Protein AF-A0A7V6XJY4-F1 (afdb_monomer)

Secondary structure (DSSP, 8-state):
-HHHHHHHHHHHHHHHHHHHHHHHHHHHHHHHHHHHHHHHHHHHHHSS----TTTHHHHHHHHHHHHHHHHHHHHHHHHHHHHHHHHHHHHHHHEEEEEEEGGGTEEEEEESS--HHHHHHH-

Foldseek 3Di:
DVVVVVVVVVVVVVVVVVVVVPVVVVVVVVVVVVVVVVVVVVVVCVVPPDDDPPPVVVVVVVVVVVVVVVVVVVVVVVVVVVVVVVLVVQLVVFFPAWDADVVVRDIFTDGPDDDPVNVVSGD

Structure (mmCIF, N/CA/C/O backbone):
data_AF-A0A7V6XJY4-F1
#
_entry.id   AF-A0A7V6XJY4-F1
#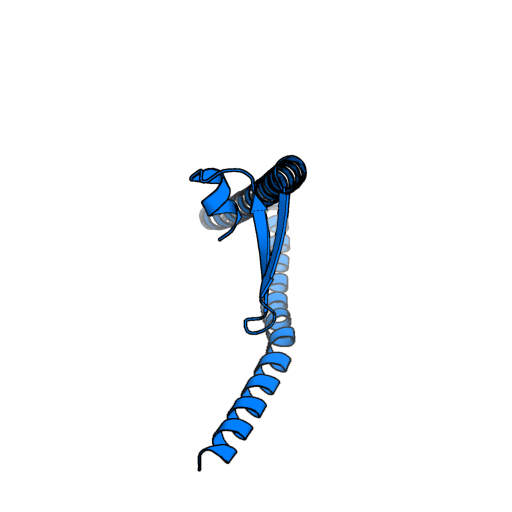
loop_
_atom_site.group_PDB
_atom_site.id
_atom_site.type_symbol
_atom_site.label_atom_id
_atom_site.label_alt_id
_atom_site.label_comp_id
_atom_site.label_asym_id
_atom_site.label_entity_id
_atom_site.label_seq_id
_atom_site.pdbx_PDB_ins_code
_atom_site.Cartn_x
_atom_site.Cartn_y
_atom_site.Cartn_z
_atom_site.occupancy
_atom_site.B_iso_or_equiv
_atom_site.auth_seq_id
_atom_site.auth_comp_id
_atom_site.auth_asym_id
_atom_site.auth_atom_id
_atom_site.pdbx_PDB_model_num
ATOM 1 N N . MET A 1 1 ? 5.585 -28.220 27.676 1.00 55.12 1 MET A N 1
ATOM 2 C CA . MET A 1 1 ? 4.889 -26.992 28.138 1.00 55.12 1 MET A CA 1
ATOM 3 C C . MET A 1 1 ? 4.625 -25.948 27.035 1.00 55.12 1 MET A C 1
ATOM 5 O O . MET A 1 1 ? 3.721 -25.150 27.208 1.00 55.12 1 MET A O 1
ATOM 9 N N . LYS A 1 2 ? 5.300 -25.980 25.867 1.00 61.62 2 LYS A N 1
ATOM 10 C CA . LYS A 1 2 ? 5.127 -24.985 24.778 1.00 61.62 2 LYS A CA 1
ATOM 11 C C . LYS A 1 2 ? 3.810 -25.093 23.972 1.00 61.62 2 LYS A C 1
ATOM 13 O O . LYS A 1 2 ? 3.240 -24.081 23.595 1.00 61.62 2 LYS A O 1
ATOM 18 N N . ARG A 1 3 ? 3.270 -26.305 23.766 1.00 70.50 3 ARG A N 1
ATOM 19 C CA . ARG A 1 3 ? 2.028 -26.532 22.980 1.00 70.50 3 ARG A CA 1
ATOM 20 C C . ARG A 1 3 ? 0.758 -25.981 23.651 1.00 70.50 3 ARG A C 1
ATOM 22 O O . ARG A 1 3 ? -0.164 -25.544 22.972 1.00 70.50 3 ARG A O 1
ATOM 29 N N . ARG A 1 4 ? 0.745 -25.948 24.991 1.00 70.31 4 ARG A N 1
ATOM 30 C CA . ARG A 1 4 ? -0.346 -25.363 25.791 1.00 70.31 4 ARG A CA 1
ATOM 31 C C . ARG A 1 4 ? -0.315 -23.831 25.771 1.00 70.31 4 ARG A C 1
ATOM 33 O O . ARG A 1 4 ? -1.367 -23.214 25.731 1.00 70.31 4 ARG A O 1
ATOM 40 N N . ILE A 1 5 ? 0.881 -23.237 25.711 1.00 82.38 5 ILE A N 1
ATOM 41 C CA . ILE A 1 5 ? 1.074 -21.782 25.597 1.00 82.38 5 ILE A CA 1
ATOM 42 C C . ILE A 1 5 ? 0.599 -21.276 24.231 1.00 82.38 5 ILE A C 1
ATOM 44 O O . ILE A 1 5 ? -0.099 -20.275 24.171 1.00 82.38 5 ILE A O 1
ATOM 48 N N . ILE A 1 6 ? 0.894 -22.001 23.146 1.00 84.62 6 ILE A N 1
ATOM 49 C CA . ILE A 1 6 ? 0.417 -21.646 21.796 1.00 84.62 6 ILE A CA 1
ATOM 50 C C . ILE A 1 6 ? -1.115 -21.639 21.745 1.00 84.62 6 ILE A C 1
ATOM 52 O O . ILE A 1 6 ? -1.714 -20.713 21.209 1.00 84.62 6 ILE A O 1
ATOM 56 N N . SER A 1 7 ? -1.746 -22.637 22.370 1.00 82.38 7 SER A N 1
ATOM 57 C CA . SER A 1 7 ? -3.208 -22.70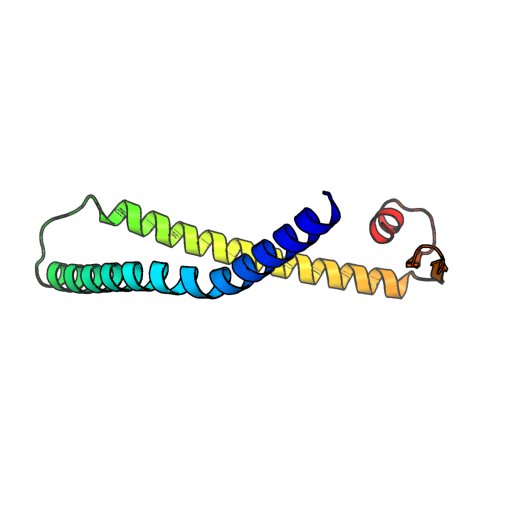5 22.460 1.00 82.38 7 SER A CA 1
ATOM 58 C C . SER A 1 7 ? -3.776 -21.556 23.306 1.00 82.38 7 SER A C 1
ATOM 60 O O . SER A 1 7 ? -4.761 -20.942 22.916 1.00 82.38 7 SER A O 1
ATOM 62 N N . ALA A 1 8 ? -3.128 -21.211 24.424 1.00 87.50 8 ALA A N 1
ATOM 63 C CA . ALA A 1 8 ? -3.540 -20.090 25.271 1.00 87.50 8 ALA A CA 1
ATOM 64 C C . ALA A 1 8 ? -3.410 -18.728 24.563 1.00 87.50 8 ALA A C 1
ATOM 66 O O . ALA A 1 8 ? -4.308 -17.898 24.675 1.00 87.50 8 ALA A O 1
ATOM 67 N N . ILE A 1 9 ? -2.339 -18.515 23.789 1.00 88.88 9 ILE A N 1
ATOM 68 C CA . ILE A 1 9 ? -2.137 -17.294 22.993 1.00 88.88 9 ILE A CA 1
ATOM 69 C C . ILE A 1 9 ? -3.217 -17.171 21.916 1.00 88.88 9 ILE A C 1
ATOM 71 O O . ILE A 1 9 ? -3.788 -16.098 21.768 1.00 88.88 9 ILE A O 1
ATOM 75 N N . LEU A 1 10 ? -3.548 -18.261 21.214 1.00 86.12 10 LEU A N 1
ATOM 76 C CA . LEU A 1 10 ? -4.626 -18.284 20.215 1.00 86.12 10 LEU A CA 1
ATOM 77 C C . LEU A 1 10 ? -5.999 -17.952 20.822 1.00 86.12 10 LEU A C 1
ATOM 79 O O . LEU A 1 10 ? -6.770 -17.214 20.213 1.00 86.12 10 LEU A O 1
ATOM 83 N N . ILE A 1 11 ? -6.282 -18.439 22.034 1.00 88.19 11 ILE A N 1
ATOM 84 C CA . ILE A 1 11 ? -7.524 -18.124 22.757 1.00 88.19 11 ILE A CA 1
ATOM 85 C C . ILE A 1 11 ? -7.569 -16.639 23.148 1.00 88.19 11 ILE A C 1
ATOM 87 O O . ILE A 1 11 ? -8.573 -15.975 22.899 1.00 88.19 11 ILE A O 1
ATOM 91 N N . ILE A 1 12 ? -6.481 -16.093 23.703 1.00 89.56 12 ILE A N 1
ATOM 92 C CA . ILE A 1 12 ? -6.393 -14.667 24.070 1.00 89.56 12 ILE A CA 1
ATOM 93 C C . ILE A 1 12 ? -6.513 -13.772 22.829 1.00 89.56 12 ILE A C 1
ATOM 95 O O . ILE A 1 12 ? -7.207 -12.758 22.865 1.00 89.56 12 ILE A O 1
ATOM 99 N N . LEU A 1 13 ? -5.895 -14.169 21.715 1.00 88.56 13 LEU A N 1
ATOM 100 C CA . LEU A 1 13 ? -5.961 -13.440 20.450 1.00 88.56 13 LEU A CA 1
ATOM 101 C C . LEU A 1 13 ? -7.397 -13.384 19.906 1.00 88.56 13 LEU A C 1
ATOM 103 O O . LEU A 1 13 ? -7.859 -12.323 19.491 1.00 88.56 13 LEU A O 1
ATOM 107 N N . GLY A 1 14 ? -8.123 -14.505 19.963 1.00 85.38 14 GLY A N 1
ATOM 108 C CA . GLY A 1 14 ? -9.530 -14.564 19.561 1.00 85.38 14 GLY A CA 1
ATOM 109 C C . GLY A 1 14 ? -10.435 -13.701 20.443 1.00 85.38 14 GLY A C 1
ATOM 110 O O . GLY A 1 14 ? -11.299 -12.990 19.934 1.00 85.38 14 GLY A O 1
ATOM 111 N N . ILE A 1 15 ? -10.196 -13.693 21.757 1.00 85.31 15 ILE A N 1
ATOM 112 C CA . ILE A 1 15 ? -10.936 -12.839 22.699 1.00 85.31 15 ILE A CA 1
ATOM 113 C C . ILE A 1 15 ? -10.664 -11.352 22.420 1.00 85.31 15 ILE A C 1
ATOM 115 O O . ILE A 1 15 ? -11.608 -10.562 22.396 1.00 85.31 15 ILE A O 1
ATOM 119 N N . SER A 1 16 ? -9.416 -10.968 22.131 1.00 80.19 16 SER A N 1
ATOM 120 C CA . SER A 1 16 ? -9.065 -9.588 21.755 1.00 80.19 16 SER A CA 1
ATOM 121 C C . SER A 1 16 ? -9.761 -9.118 20.474 1.00 80.19 16 SER A C 1
ATOM 123 O O . SER A 1 16 ? -10.203 -7.972 20.410 1.00 80.19 16 SER A O 1
ATOM 125 N N . ILE A 1 17 ? -9.915 -9.994 19.475 1.00 82.31 17 ILE A N 1
ATOM 126 C CA . ILE A 1 17 ? -10.641 -9.673 18.232 1.00 82.31 17 ILE A CA 1
ATOM 127 C C . ILE A 1 17 ? -12.128 -9.415 18.511 1.00 82.31 17 ILE A C 1
ATOM 129 O O . ILE A 1 17 ? -12.712 -8.499 17.938 1.00 82.31 17 ILE A O 1
ATOM 133 N N . ILE A 1 18 ? -12.738 -10.181 19.421 1.00 79.25 18 ILE A N 1
ATOM 134 C CA . ILE A 1 18 ? -14.155 -10.027 19.791 1.00 79.25 18 ILE A CA 1
ATOM 135 C C . ILE A 1 18 ? -14.391 -8.777 20.654 1.00 79.25 18 ILE A C 1
ATOM 137 O O . ILE A 1 18 ? -15.468 -8.183 20.590 1.00 79.25 18 ILE A O 1
ATOM 141 N N . ILE A 1 19 ? -13.402 -8.347 21.444 1.00 71.62 19 ILE A N 1
ATOM 142 C CA . ILE A 1 19 ? -13.529 -7.162 22.306 1.00 71.62 19 ILE A CA 1
ATOM 143 C C . ILE A 1 19 ? -13.410 -5.847 21.520 1.00 71.62 19 ILE A C 1
ATOM 145 O O . ILE A 1 19 ? -14.055 -4.860 21.880 1.00 71.62 19 ILE A O 1
ATOM 149 N N . TYR A 1 20 ? -12.637 -5.849 20.427 1.00 67.88 20 TYR A N 1
ATOM 150 C CA . TYR A 1 20 ? -12.357 -4.673 19.599 1.00 67.88 20 TYR A CA 1
ATOM 151 C C . TYR A 1 20 ? -13.609 -3.946 19.052 1.00 67.88 20 TYR A C 1
ATOM 153 O O . TYR A 1 20 ? -13.656 -2.721 19.151 1.00 67.88 20 TYR A O 1
ATOM 161 N N . PRO A 1 21 ? -14.673 -4.616 18.558 1.00 69.50 21 PRO A N 1
ATOM 162 C CA . PRO A 1 21 ? -15.858 -3.910 18.059 1.00 69.50 21 PRO A CA 1
ATOM 163 C C . PRO A 1 21 ? -16.757 -3.296 19.149 1.00 69.50 21 PRO A C 1
ATOM 165 O O . PRO A 1 21 ? -17.565 -2.420 18.836 1.00 69.50 21 PRO A O 1
ATOM 168 N N . LYS A 1 22 ? -16.662 -3.732 20.418 1.00 57.03 22 LYS A N 1
ATOM 169 C CA . LYS A 1 22 ? -17.608 -3.319 21.480 1.00 57.03 22 LYS A CA 1
ATOM 170 C C . LYS A 1 22 ? -17.099 -2.218 22.407 1.00 57.03 22 LYS A C 1
ATOM 172 O O . LYS A 1 22 ? -17.913 -1.481 22.958 1.00 57.03 22 LYS A O 1
ATOM 177 N N . THR A 1 23 ? -15.789 -2.064 22.573 1.00 58.38 23 THR A N 1
ATOM 178 C CA . THR A 1 23 ? -15.233 -0.984 23.410 1.00 58.38 23 THR A CA 1
ATOM 179 C C . THR A 1 23 ? -15.341 0.385 22.741 1.00 58.38 23 THR A C 1
ATOM 181 O O . THR A 1 23 ? -15.475 1.390 23.435 1.00 58.38 23 THR A O 1
ATOM 184 N N . PHE A 1 24 ? -15.357 0.426 21.407 1.00 58.94 24 PHE A N 1
ATOM 185 C CA . PHE A 1 24 ? -15.474 1.669 20.647 1.00 58.94 24 PHE A CA 1
ATOM 186 C C . PHE A 1 24 ? -16.859 2.333 20.784 1.00 58.94 24 PHE A C 1
ATOM 188 O O . PHE A 1 24 ? -16.950 3.554 20.819 1.00 58.94 24 PHE A O 1
ATOM 195 N N . GLN A 1 25 ? -17.934 1.550 20.944 1.00 53.47 25 GLN A N 1
ATOM 196 C CA . GLN A 1 25 ? -19.299 2.091 21.055 1.00 53.47 25 GLN A CA 1
ATOM 197 C C . GLN A 1 25 ? -19.592 2.682 22.444 1.00 53.47 25 GLN A C 1
ATOM 199 O O . GLN A 1 25 ? -19.993 3.835 22.545 1.00 53.47 25 GLN A O 1
ATOM 204 N N . ILE A 1 26 ? -19.267 1.965 23.529 1.00 55.31 26 ILE A N 1
ATOM 205 C CA . ILE A 1 26 ? -19.523 2.441 24.907 1.00 55.31 26 ILE A CA 1
ATOM 206 C C . ILE A 1 26 ? -18.709 3.703 25.250 1.00 55.31 26 ILE A C 1
ATOM 208 O O . ILE A 1 26 ? -19.137 4.527 26.061 1.00 55.31 26 ILE A O 1
ATOM 212 N N . TYR A 1 27 ? -17.525 3.864 24.651 1.00 56.69 27 TYR A N 1
ATOM 213 C CA . TYR A 1 27 ? -16.704 5.059 24.852 1.00 56.69 27 TYR A CA 1
ATOM 214 C C . TYR A 1 27 ? -17.272 6.286 24.125 1.00 56.69 27 TYR A C 1
ATOM 216 O O . TYR A 1 27 ? -17.189 7.399 24.650 1.00 56.69 27 TYR A O 1
ATOM 224 N N . ASN A 1 28 ? -17.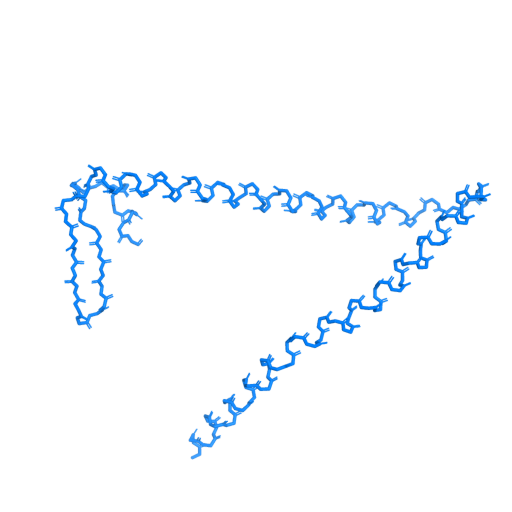876 6.082 22.953 1.00 56.25 28 ASN A N 1
ATOM 225 C CA . ASN A 1 28 ? -18.436 7.163 22.152 1.00 56.25 28 ASN A CA 1
ATOM 226 C C . ASN A 1 28 ? -19.790 7.632 22.691 1.00 56.25 28 ASN A C 1
ATOM 228 O O . ASN A 1 28 ? -20.000 8.838 22.758 1.00 56.25 28 ASN A O 1
ATOM 232 N N . ASP A 1 29 ? -20.641 6.732 23.192 1.00 59.06 29 ASP A N 1
ATOM 233 C CA . ASP A 1 29 ? -21.974 7.100 23.700 1.00 59.06 29 ASP A CA 1
ATOM 234 C C . ASP A 1 29 ? -21.898 8.096 24.873 1.00 59.06 29 ASP A C 1
ATOM 236 O O . ASP A 1 29 ? -22.639 9.077 24.926 1.00 59.06 29 ASP A O 1
ATOM 240 N N . ARG A 1 30 ? -20.910 7.938 25.766 1.00 60.81 30 ARG A N 1
ATOM 241 C CA . ARG A 1 30 ? -20.674 8.897 26.864 1.00 60.81 30 ARG A CA 1
ATOM 242 C C . ARG A 1 30 ? -20.146 10.251 26.404 1.00 60.81 30 ARG A C 1
ATOM 244 O O . ARG A 1 30 ? -20.301 11.234 27.127 1.00 60.81 30 ARG A O 1
ATOM 251 N N . LYS A 1 31 ? -19.480 10.308 25.251 1.00 63.09 31 LYS A N 1
ATOM 252 C CA . LYS A 1 31 ? -19.028 11.570 24.656 1.00 63.09 31 LYS A CA 1
ATOM 253 C C . LYS A 1 31 ? -20.168 12.252 23.917 1.00 63.09 31 LYS A C 1
ATOM 255 O O . LYS A 1 31 ? -20.320 13.457 24.057 1.00 63.09 31 LYS A O 1
ATOM 260 N N . SER A 1 32 ? -21.001 11.486 23.222 1.00 59.31 32 SER A N 1
ATOM 261 C CA . SER A 1 32 ? -22.187 11.990 22.532 1.00 59.31 32 SER A CA 1
ATOM 262 C C . SER A 1 32 ? -23.180 12.644 23.495 1.00 59.31 32 SER A C 1
ATOM 264 O O . SER A 1 32 ? -23.697 13.712 23.184 1.00 59.31 32 SER A O 1
ATOM 266 N N . GLU A 1 33 ? -23.385 12.075 24.688 1.00 69.00 33 GLU A N 1
ATOM 267 C CA . GLU A 1 33 ? -24.225 12.697 25.724 1.00 69.00 33 GLU A CA 1
ATOM 268 C C . GLU A 1 33 ? -23.657 14.025 26.248 1.00 69.00 33 GLU A C 1
ATOM 270 O O . GLU A 1 33 ? -24.421 14.941 26.544 1.00 69.00 33 GLU A O 1
ATOM 275 N N . LYS A 1 34 ? -22.328 14.143 26.368 1.00 72.31 34 LYS A N 1
ATOM 276 C CA . LYS A 1 34 ? -21.675 15.391 26.799 1.00 72.31 34 LYS A CA 1
ATOM 277 C C . LYS A 1 34 ? -21.769 16.468 25.732 1.00 72.31 34 LYS A C 1
ATOM 279 O O . LYS A 1 34 ? -22.224 17.560 26.037 1.00 72.31 34 LYS A O 1
ATOM 284 N N . ILE A 1 35 ? -21.454 16.101 24.492 1.00 75.94 35 ILE A N 1
ATOM 285 C CA . ILE A 1 35 ? -21.572 16.983 23.333 1.00 75.94 35 ILE A CA 1
ATOM 286 C C . ILE A 1 35 ? -23.011 17.501 23.234 1.00 75.94 35 ILE A C 1
ATOM 288 O O . ILE A 1 35 ? -23.213 18.698 23.100 1.00 75.94 35 ILE A O 1
ATOM 292 N N . MET A 1 36 ? -24.027 16.640 23.379 1.00 75.75 36 MET A N 1
ATOM 293 C CA . MET A 1 36 ? -25.433 17.064 23.319 1.00 75.75 36 MET A CA 1
ATOM 294 C C . MET A 1 36 ? -25.814 18.052 24.433 1.00 75.75 36 MET A C 1
ATOM 296 O O . MET A 1 36 ? -26.488 19.041 24.163 1.00 75.75 36 MET A O 1
ATOM 300 N N . LYS A 1 37 ? -25.358 17.816 25.669 1.00 78.06 37 LYS A N 1
ATOM 301 C CA . LYS A 1 37 ? -25.592 18.742 26.788 1.00 78.06 37 LYS A CA 1
ATOM 302 C C . LYS A 1 37 ? -24.889 20.082 26.590 1.00 78.06 37 LYS A C 1
ATOM 304 O O . LYS A 1 37 ? -25.477 21.112 26.888 1.00 78.06 37 LYS A O 1
ATOM 309 N N . GLU A 1 38 ? -23.668 20.067 26.062 1.00 73.94 38 GLU A N 1
ATOM 310 C CA . GLU A 1 38 ? -22.911 21.275 25.718 1.00 73.94 38 GLU A CA 1
ATOM 311 C C . GLU A 1 38 ? -23.597 22.043 24.577 1.00 73.94 38 GLU A C 1
ATOM 313 O O . GLU A 1 38 ? -23.674 23.265 24.627 1.00 73.94 38 GLU A O 1
ATOM 318 N N . TRP A 1 39 ? -24.188 21.357 23.591 1.00 75.50 39 TRP A N 1
ATOM 319 C CA . TRP A 1 39 ? -25.013 21.999 22.558 1.00 75.50 39 TRP A CA 1
ATOM 320 C C . TRP A 1 39 ? -26.272 22.660 23.131 1.00 75.50 39 TRP A C 1
ATOM 322 O O . TRP A 1 39 ? -26.592 23.782 22.743 1.00 75.50 39 TRP A O 1
ATOM 332 N N . GLU A 1 40 ? -26.974 22.004 24.058 1.00 73.62 40 GLU A N 1
ATOM 333 C CA . GLU A 1 40 ? -28.128 22.595 24.754 1.00 73.62 40 GLU A CA 1
ATOM 334 C C . GLU A 1 40 ? -27.720 23.795 25.624 1.00 73.62 40 GLU A C 1
ATOM 336 O O . GLU A 1 40 ? -28.419 24.808 25.644 1.00 73.62 40 GLU A O 1
ATOM 341 N N . GLU A 1 41 ? -26.569 23.720 26.295 1.00 76.38 41 GLU A N 1
ATOM 342 C CA . GLU A 1 41 ? -26.013 24.804 27.108 1.00 76.38 41 GLU A CA 1
ATOM 343 C C . GLU A 1 41 ? -25.568 25.995 26.245 1.00 76.38 41 GLU A C 1
ATOM 345 O O . GLU A 1 41 ? -25.883 27.135 26.573 1.00 76.38 41 GLU A O 1
ATOM 350 N N . LEU A 1 42 ? -24.929 25.758 25.095 1.00 72.06 42 LEU A N 1
ATOM 351 C CA . LEU A 1 42 ? -24.578 26.806 24.130 1.00 72.06 42 LEU A CA 1
ATOM 352 C C . LEU A 1 42 ? -25.821 27.481 23.542 1.00 72.06 42 LEU A C 1
ATOM 354 O O . LEU A 1 42 ? -25.833 28.701 23.400 1.00 72.06 42 LEU A O 1
ATOM 358 N N . LEU A 1 43 ? -26.879 26.724 23.238 1.00 74.19 43 LEU A N 1
ATOM 359 C CA . LEU A 1 43 ? -28.158 27.297 22.805 1.00 74.19 43 LEU A CA 1
ATOM 360 C C . LEU A 1 43 ? -28.803 28.135 23.920 1.00 74.19 43 LEU A C 1
ATOM 362 O O . LEU A 1 43 ? -29.326 29.211 23.640 1.00 74.19 43 LEU A O 1
ATOM 366 N N . ALA A 1 44 ? -28.705 27.694 25.177 1.00 69.88 44 ALA A N 1
ATOM 367 C CA . ALA A 1 44 ? -29.189 28.447 26.333 1.00 69.88 44 ALA A CA 1
ATOM 368 C C . ALA A 1 44 ? -28.354 29.709 26.633 1.00 69.88 44 ALA A C 1
ATOM 370 O O . ALA A 1 44 ? -28.908 30.701 27.108 1.00 69.88 44 ALA A O 1
ATOM 371 N N . ILE A 1 45 ? -27.046 29.696 26.343 1.00 63.81 45 ILE A N 1
ATOM 372 C CA . ILE A 1 45 ? -26.137 30.850 26.465 1.00 63.81 45 ILE A CA 1
ATOM 373 C C . ILE A 1 45 ? -26.326 31.835 25.302 1.00 63.81 45 ILE A C 1
ATOM 375 O O . ILE A 1 45 ? -26.228 33.037 25.504 1.00 63.81 45 ILE A O 1
ATOM 379 N N . ILE A 1 46 ? -26.629 31.371 24.088 1.00 64.25 46 ILE A N 1
ATOM 380 C CA . ILE A 1 46 ? -26.969 32.264 22.964 1.00 64.25 46 ILE A CA 1
ATOM 381 C C . ILE A 1 46 ? -28.302 32.985 23.228 1.00 64.25 46 ILE A C 1
ATOM 383 O O . ILE A 1 46 ? -28.461 34.134 22.830 1.00 64.25 46 ILE A O 1
ATOM 387 N N . ASP A 1 47 ? -29.227 32.340 23.945 1.00 63.91 47 ASP A N 1
ATOM 388 C CA . ASP A 1 47 ? -30.475 32.957 24.420 1.00 63.91 47 ASP A CA 1
ATOM 389 C C . ASP A 1 47 ? -30.263 33.860 25.659 1.00 63.91 47 ASP A C 1
ATOM 391 O O . ASP A 1 47 ? -31.090 34.716 25.965 1.00 63.91 47 ASP A O 1
ATOM 395 N N . ASN A 1 48 ? -29.133 33.713 26.364 1.00 57.12 48 ASN A N 1
ATOM 396 C CA . ASN A 1 48 ? -28.746 34.523 27.521 1.00 57.12 48 ASN A CA 1
ATOM 397 C C . ASN A 1 48 ? -27.342 35.114 27.312 1.00 57.12 48 ASN A C 1
ATOM 399 O O . ASN A 1 48 ? -26.355 34.619 27.861 1.00 57.12 48 ASN A O 1
ATOM 403 N N . GLU A 1 49 ? -27.265 36.188 26.518 1.00 57.62 49 GLU A N 1
ATOM 404 C CA . GLU A 1 49 ? -26.078 37.038 26.350 1.00 57.62 49 GLU A CA 1
ATOM 405 C C . GLU A 1 49 ? -25.514 37.493 27.710 1.00 57.62 49 GLU A C 1
ATOM 407 O O . GLU A 1 49 ? -25.965 38.486 28.268 1.00 57.62 49 GLU A O 1
ATOM 412 N N . ASP A 1 50 ? -24.561 36.744 28.271 1.00 60.03 50 ASP A N 1
ATOM 413 C CA . ASP A 1 50 ? -23.358 37.224 28.971 1.00 60.03 50 ASP A CA 1
ATOM 414 C C . ASP A 1 50 ? -22.821 36.157 29.941 1.00 60.03 50 ASP A C 1
ATOM 416 O O . ASP A 1 50 ? -23.393 35.940 31.012 1.00 60.03 50 ASP A O 1
ATOM 420 N N . LYS A 1 51 ? -21.641 35.598 29.606 1.00 52.06 51 LYS A N 1
ATOM 421 C CA . LYS A 1 51 ? -20.509 35.176 30.481 1.00 52.06 51 LYS A CA 1
ATOM 422 C C . LYS A 1 51 ? -19.940 33.798 30.118 1.00 52.06 51 LYS A C 1
ATOM 424 O O . LYS A 1 51 ? -20.571 32.779 30.349 1.00 52.06 51 LYS A O 1
ATOM 429 N N . GLY A 1 52 ? -18.666 33.768 29.703 1.00 47.62 52 GLY A N 1
ATOM 430 C CA . GLY A 1 52 ? -17.859 32.536 29.730 1.00 47.62 52 GLY A CA 1
ATOM 431 C C . GLY A 1 52 ? -16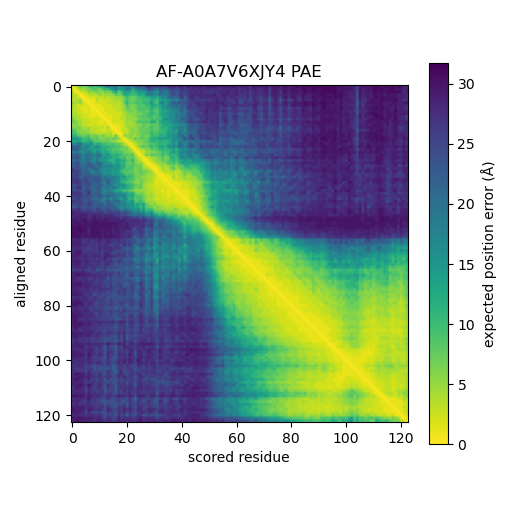.761 32.428 28.669 1.00 47.62 52 GLY A C 1
ATOM 432 O O . GLY A 1 52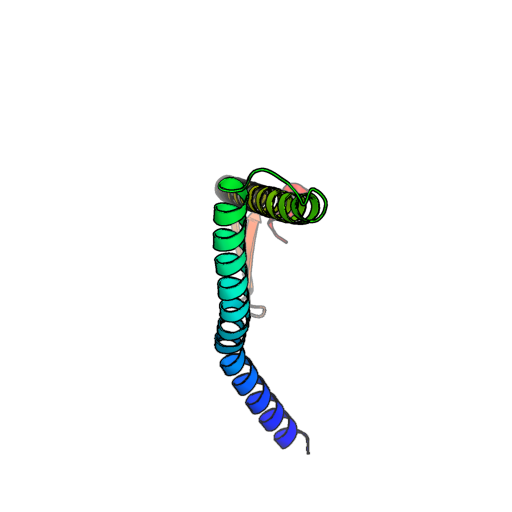 ? -16.705 31.447 27.944 1.00 47.62 52 GLY A O 1
ATOM 433 N N . HIS A 1 53 ? -15.877 33.420 28.542 1.00 48.06 53 HIS A N 1
ATOM 434 C CA . HIS A 1 53 ? -14.982 33.556 27.378 1.00 48.06 53 HIS A CA 1
ATOM 435 C C . HIS A 1 53 ? -13.686 32.708 27.384 1.00 48.06 53 HIS A C 1
ATOM 437 O O . HIS A 1 53 ? -12.778 33.009 26.619 1.00 48.06 53 HIS A O 1
ATOM 443 N N . ASN A 1 54 ? -13.554 31.664 28.216 1.00 53.56 54 ASN A N 1
ATOM 444 C CA . ASN A 1 54 ? -12.260 30.967 28.371 1.00 53.56 54 ASN A CA 1
ATOM 445 C C . ASN A 1 54 ? -12.258 29.451 28.080 1.00 53.56 54 ASN A C 1
ATOM 447 O O . ASN A 1 54 ? -11.172 28.893 27.950 1.00 53.56 54 ASN A O 1
ATOM 451 N N . SER A 1 55 ? -13.407 28.773 27.950 1.00 55.84 55 SER A N 1
ATOM 452 C CA . SER A 1 55 ? -13.460 27.346 27.559 1.00 55.84 55 SER A CA 1
ATOM 453 C C . SER A 1 55 ? -13.646 27.135 26.053 1.00 55.84 55 SER A C 1
ATOM 455 O O . SER A 1 55 ? -13.183 26.137 25.515 1.00 55.84 55 SER A O 1
ATOM 457 N N . SER A 1 56 ? -14.253 28.097 25.357 1.00 62.94 56 SER A N 1
ATOM 458 C CA . SER A 1 56 ? -14.590 27.998 23.934 1.00 62.94 56 SER A CA 1
ATOM 459 C C . SER A 1 56 ? -13.365 27.929 23.018 1.00 62.94 56 SER A C 1
ATOM 461 O O . SER A 1 56 ? -13.370 27.187 22.043 1.00 62.94 56 SER A O 1
ATOM 463 N N . LEU A 1 57 ? -12.287 28.655 23.332 1.00 61.50 57 LEU A N 1
ATOM 464 C CA . LEU A 1 57 ? -11.093 28.691 22.478 1.00 61.50 57 LEU A CA 1
ATOM 465 C C . LEU A 1 57 ? -10.405 27.328 22.342 1.00 61.50 57 LEU A C 1
ATOM 467 O O . LEU A 1 57 ? -9.918 27.015 21.263 1.00 61.50 57 LEU A O 1
ATOM 471 N N . LEU A 1 58 ? -10.362 26.520 23.404 1.00 62.75 58 LEU A N 1
ATOM 472 C CA . LEU A 1 58 ? -9.704 25.211 23.349 1.00 62.75 58 LEU A CA 1
ATOM 473 C C . LEU A 1 58 ? -10.490 24.220 22.474 1.00 62.75 58 LEU A C 1
ATOM 475 O O . LEU A 1 58 ? -9.881 23.526 21.664 1.00 62.75 58 LEU A O 1
ATOM 479 N N . ASP A 1 59 ? -11.822 24.240 22.539 1.00 65.62 59 ASP A N 1
ATOM 480 C CA . ASP A 1 59 ? -12.675 23.363 21.723 1.00 65.62 59 ASP A CA 1
ATOM 481 C C . ASP A 1 59 ? -12.731 23.788 20.246 1.00 65.62 59 ASP A C 1
ATOM 483 O O . ASP A 1 59 ? -12.747 22.936 19.352 1.00 65.62 59 ASP A O 1
ATOM 487 N N . PHE A 1 60 ? -12.690 25.096 19.958 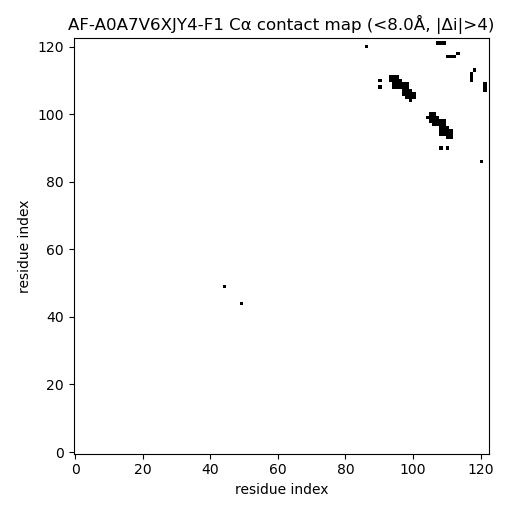1.00 68.06 60 PHE A N 1
ATOM 488 C CA . PHE A 1 60 ? -12.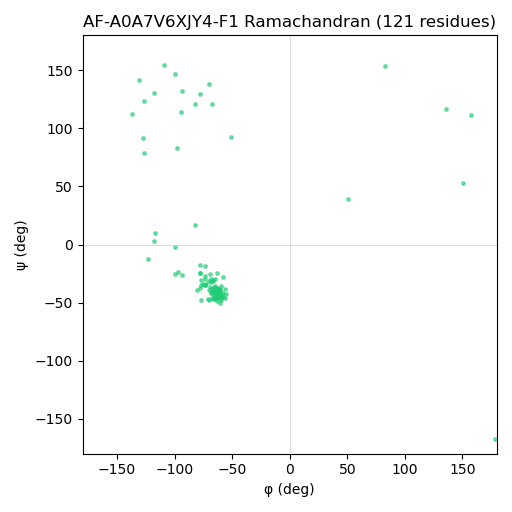556 25.585 18.580 1.00 68.06 60 PHE A CA 1
ATOM 489 C C . PHE A 1 60 ? -11.214 25.170 17.958 1.00 68.06 60 PHE A C 1
ATOM 491 O O . PHE A 1 60 ? -11.186 24.757 16.797 1.00 68.06 60 PHE A O 1
ATOM 498 N N . LEU A 1 61 ? -10.119 25.216 18.727 1.00 75.69 61 LEU A N 1
ATOM 499 C CA . LEU A 1 61 ? -8.793 24.800 18.258 1.00 75.69 61 LEU A CA 1
ATOM 500 C C . LEU A 1 61 ? -8.718 23.290 17.978 1.00 75.69 61 LEU A C 1
ATOM 502 O O . LEU A 1 61 ? -8.122 22.886 16.976 1.00 75.69 61 LEU A O 1
ATOM 506 N N . ASP A 1 62 ? -9.339 22.455 18.813 1.00 77.19 62 ASP A N 1
ATOM 507 C CA . ASP A 1 62 ? -9.366 21.002 18.601 1.00 77.19 62 ASP A CA 1
ATOM 508 C C . ASP A 1 62 ? -10.224 20.608 17.385 1.00 77.19 62 ASP A C 1
ATOM 510 O O . ASP A 1 62 ? -9.846 19.716 16.616 1.00 77.19 62 ASP A O 1
ATOM 514 N N . MET A 1 63 ? -11.335 21.313 17.142 1.00 76.38 63 MET A N 1
ATOM 515 C CA . MET A 1 63 ? -12.162 21.114 15.947 1.00 76.38 63 MET A CA 1
ATOM 516 C C . MET A 1 63 ? -11.441 21.552 14.663 1.00 76.38 63 MET A C 1
ATOM 518 O O . MET A 1 63 ? -11.435 20.811 13.675 1.00 76.38 63 MET A O 1
ATOM 522 N N . GLU A 1 64 ? -10.801 22.724 14.667 1.00 79.12 64 GLU A N 1
ATOM 523 C CA . GLU A 1 64 ? -10.032 23.228 13.522 1.00 79.12 64 GLU A CA 1
ATOM 524 C C . GLU A 1 64 ? -8.874 22.285 13.169 1.00 79.12 64 GLU A C 1
ATOM 526 O O . GLU A 1 64 ? -8.652 21.959 11.996 1.00 79.12 64 GLU A O 1
ATOM 531 N N . LYS A 1 65 ? -8.187 21.764 14.190 1.00 84.31 65 LYS A N 1
ATOM 532 C CA . LYS A 1 65 ? -7.118 20.780 14.021 1.00 84.31 65 LYS A CA 1
ATOM 533 C C . LYS A 1 65 ? -7.622 19.481 13.388 1.00 84.31 65 LYS A C 1
ATOM 535 O O . LYS A 1 65 ? -6.990 18.996 12.450 1.00 84.31 65 LYS A O 1
ATOM 540 N N . ALA A 1 66 ? -8.756 18.944 13.838 1.00 81.69 66 ALA A N 1
ATOM 541 C CA . ALA A 1 66 ? -9.333 17.723 13.270 1.00 81.69 66 ALA A CA 1
ATOM 542 C C . ALA A 1 66 ? -9.722 17.895 11.788 1.00 81.69 66 ALA A C 1
ATOM 544 O O . ALA A 1 66 ? -9.490 17.001 10.971 1.00 81.69 66 ALA A O 1
ATOM 545 N N . ILE A 1 67 ? -10.256 19.064 11.418 1.00 83.81 67 ILE A N 1
ATOM 546 C CA . ILE A 1 67 ? -10.580 19.400 10.022 1.00 83.81 67 ILE A CA 1
ATOM 547 C C . ILE A 1 67 ? -9.301 19.495 9.178 1.00 83.81 67 ILE A C 1
ATOM 549 O O . ILE A 1 67 ? -9.246 18.948 8.072 1.00 83.81 67 ILE A O 1
ATOM 553 N N . TYR A 1 68 ? -8.257 20.147 9.695 1.00 78.81 68 TYR A N 1
ATOM 554 C CA . TYR A 1 68 ? -6.975 20.281 9.002 1.00 78.81 68 TYR A CA 1
ATOM 555 C C . TYR A 1 68 ? -6.273 18.928 8.798 1.00 78.81 68 TYR A C 1
ATOM 557 O O . TYR A 1 68 ? -5.766 18.654 7.705 1.00 78.81 68 TYR A O 1
ATOM 565 N N . GLU A 1 69 ? -6.271 18.064 9.817 1.00 87.62 69 GLU A N 1
ATOM 566 C CA . GLU A 1 69 ? -5.716 16.708 9.744 1.00 87.6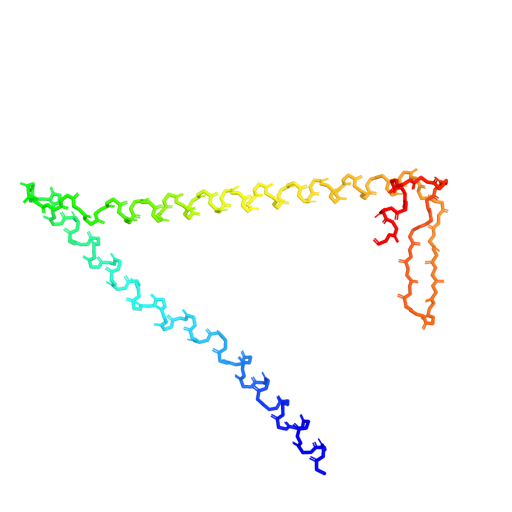2 69 GLU A CA 1
ATOM 567 C C . GLU A 1 69 ? -6.490 15.842 8.741 1.00 87.62 69 GLU A C 1
ATOM 569 O O . GLU A 1 69 ? -5.869 15.258 7.851 1.00 87.62 69 GLU A O 1
ATOM 574 N N . GLY A 1 70 ? -7.827 15.863 8.770 1.00 81.12 70 GLY A N 1
ATOM 575 C CA . GLY A 1 70 ? -8.654 15.133 7.801 1.00 81.12 70 GLY A CA 1
ATOM 576 C C . GLY A 1 70 ? -8.430 15.582 6.350 1.00 81.12 70 GLY A C 1
ATOM 577 O O . GLY A 1 70 ? -8.253 14.758 5.451 1.00 81.12 70 GLY A O 1
ATOM 578 N N . GLN A 1 71 ? -8.337 16.893 6.103 1.00 88.31 71 GLN A N 1
ATOM 579 C CA . GLN A 1 71 ? -8.015 17.425 4.770 1.00 88.31 71 GLN A CA 1
ATOM 580 C C . GLN A 1 71 ? -6.589 17.092 4.315 1.00 88.31 71 GLN A C 1
ATOM 582 O O . GLN A 1 71 ? -6.311 17.005 3.112 1.00 88.31 71 GLN A O 1
ATOM 587 N N . LYS A 1 72 ? -5.645 16.976 5.252 1.00 90.12 72 LYS A N 1
ATOM 588 C CA . LYS A 1 72 ? -4.268 16.583 4.951 1.00 90.12 72 LYS A CA 1
ATOM 589 C C . LYS A 1 72 ? -4.202 15.105 4.572 1.00 90.12 72 LYS A C 1
ATOM 591 O O . LYS A 1 72 ? -3.618 14.794 3.537 1.00 90.12 72 LYS A O 1
ATOM 596 N N . GLU A 1 73 ? -4.849 14.231 5.338 1.00 86.38 73 GLU A N 1
ATOM 597 C CA . GLU A 1 73 ? -4.929 12.797 5.040 1.00 86.38 73 GLU A CA 1
ATOM 598 C C . GLU A 1 73 ? -5.574 12.534 3.678 1.00 86.38 73 GLU A C 1
ATOM 600 O O . GLU A 1 73 ? -5.043 11.760 2.881 1.00 86.38 73 GLU A O 1
ATOM 605 N N . GLN A 1 74 ? -6.664 13.237 3.360 1.00 85.38 74 GLN A N 1
ATOM 606 C CA . GLN A 1 74 ? -7.339 13.088 2.072 1.00 85.38 74 GLN A CA 1
ATOM 607 C C . GLN A 1 74 ? -6.447 13.520 0.896 1.00 85.38 74 GLN A C 1
ATOM 609 O O . GLN A 1 74 ? -6.319 12.783 -0.082 1.00 85.38 74 GLN A O 1
ATOM 614 N N . ARG A 1 75 ? -5.736 14.650 1.019 1.00 88.94 75 ARG A N 1
ATOM 615 C CA . ARG A 1 75 ? -4.755 15.090 0.007 1.00 88.94 75 ARG A CA 1
ATOM 616 C C . ARG A 1 75 ? -3.569 14.137 -0.126 1.00 88.94 75 ARG A C 1
ATOM 618 O O . ARG A 1 75 ? -3.038 13.968 -1.223 1.00 88.94 75 ARG A O 1
ATOM 625 N N . GLU A 1 76 ? -3.110 13.537 0.968 1.00 92.38 76 GLU A N 1
ATOM 626 C CA . GLU A 1 76 ? -2.046 12.529 0.927 1.00 92.38 76 GLU A CA 1
ATOM 627 C C . GLU A 1 76 ? -2.514 11.238 0.249 1.00 92.38 76 GLU A C 1
ATOM 629 O O . GLU A 1 76 ? -1.758 10.652 -0.529 1.00 92.38 76 GLU A O 1
ATOM 634 N N . LEU A 1 77 ? -3.759 10.820 0.486 1.00 89.62 77 LEU A N 1
ATOM 635 C CA . LEU A 1 77 ? -4.358 9.665 -0.174 1.00 89.62 77 LEU A CA 1
ATOM 636 C C . LEU A 1 77 ? -4.506 9.899 -1.682 1.00 89.62 77 LEU A C 1
ATOM 638 O O . LEU A 1 77 ? -4.087 9.055 -2.472 1.00 89.62 77 LEU A O 1
ATOM 642 N N . GLU A 1 78 ? -5.022 11.059 -2.088 1.00 92.00 78 GLU A N 1
ATOM 643 C CA . GLU A 1 78 ? -5.141 11.444 -3.501 1.00 92.00 78 GLU A CA 1
ATOM 644 C C . GLU A 1 78 ? -3.778 11.437 -4.207 1.00 92.00 78 GLU A C 1
ATOM 646 O O . GLU A 1 78 ? -3.639 10.843 -5.278 1.00 92.00 78 GLU A O 1
ATOM 651 N N . LYS A 1 79 ? -2.744 12.003 -3.569 1.00 92.38 79 LYS A N 1
ATOM 652 C CA . LYS A 1 79 ? -1.369 11.973 -4.093 1.00 92.38 79 LYS A CA 1
ATOM 653 C C . LYS A 1 79 ? -0.823 10.555 -4.227 1.00 92.38 79 LYS A C 1
ATOM 655 O O . LYS A 1 79 ? -0.174 10.260 -5.227 1.00 92.38 79 LYS A O 1
ATOM 660 N N . LYS A 1 80 ? -1.071 9.673 -3.252 1.00 91.69 80 LYS A N 1
ATOM 661 C CA . LYS A 1 80 ? -0.650 8.263 -3.334 1.00 91.69 80 LYS A CA 1
ATOM 662 C C . LYS A 1 80 ? -1.323 7.550 -4.504 1.00 91.69 80 LYS A C 1
ATOM 664 O O . LYS A 1 80 ? -0.640 6.875 -5.266 1.00 91.69 80 LYS A O 1
ATOM 669 N N . VAL A 1 81 ? -2.626 7.759 -4.694 1.00 92.44 81 VAL A N 1
ATOM 670 C CA . VAL A 1 81 ? -3.384 7.167 -5.809 1.00 92.44 81 VAL A CA 1
ATOM 671 C C . VAL A 1 81 ? -2.877 7.673 -7.162 1.00 92.44 81 VAL A C 1
ATOM 673 O O . VAL A 1 81 ? -2.730 6.892 -8.102 1.00 92.44 81 VAL A O 1
ATOM 676 N N . GLU A 1 82 ? -2.589 8.968 -7.288 1.00 92.50 82 GLU A N 1
ATOM 677 C CA . GLU A 1 82 ? -2.019 9.533 -8.517 1.00 92.50 82 GLU A CA 1
ATOM 678 C C . GLU A 1 82 ? -0.615 8.974 -8.806 1.00 92.50 82 GLU A C 1
ATOM 680 O O . GLU A 1 82 ? -0.318 8.586 -9.940 1.00 92.50 82 GLU A O 1
ATOM 685 N N . GLN A 1 83 ? 0.229 8.861 -7.777 1.00 88.69 83 GLN A N 1
ATOM 686 C CA . GLN A 1 83 ? 1.563 8.270 -7.886 1.00 88.69 83 GLN A CA 1
ATOM 687 C C . GLN A 1 83 ? 1.518 6.792 -8.287 1.00 88.69 83 GLN A C 1
ATOM 689 O O . GLN A 1 83 ? 2.303 6.373 -9.141 1.00 88.69 83 GLN A O 1
ATOM 694 N N . GLU A 1 84 ? 0.603 6.007 -7.716 1.00 89.38 84 GLU A N 1
ATOM 695 C CA . GLU A 1 84 ? 0.406 4.605 -8.095 1.00 89.38 84 GLU A CA 1
ATOM 696 C C . GLU A 1 84 ? -0.027 4.479 -9.556 1.00 89.38 84 GLU A C 1
ATOM 698 O O . GLU A 1 84 ? 0.598 3.730 -10.306 1.00 89.38 84 GLU A O 1
ATOM 703 N N . LYS A 1 85 ? -0.995 5.285 -10.009 1.00 92.06 85 LYS A N 1
ATOM 704 C CA . LYS A 1 85 ? -1.415 5.303 -11.422 1.00 92.06 85 LYS A CA 1
ATOM 705 C C . LYS A 1 85 ? -0.267 5.661 -12.365 1.00 92.06 85 LYS A C 1
ATOM 707 O O . LYS A 1 85 ? -0.080 5.010 -13.392 1.00 92.06 85 LYS A O 1
ATOM 712 N N . ALA A 1 86 ? 0.526 6.677 -12.025 1.00 89.50 86 ALA A N 1
ATOM 713 C CA . ALA A 1 86 ? 1.686 7.063 -12.826 1.00 89.50 86 ALA A CA 1
ATOM 714 C C . ALA A 1 86 ? 2.748 5.949 -12.872 1.00 89.50 86 ALA A C 1
ATOM 716 O O . ALA A 1 86 ? 3.366 5.721 -13.917 1.00 89.50 86 ALA A O 1
ATOM 717 N N . ARG A 1 87 ? 2.945 5.229 -11.759 1.00 89.06 87 ARG A N 1
ATOM 718 C CA . ARG A 1 87 ? 3.839 4.066 -11.687 1.00 89.06 87 ARG A CA 1
ATOM 719 C C . ARG A 1 87 ? 3.330 2.916 -12.554 1.00 89.06 87 ARG A C 1
ATOM 721 O O . ARG A 1 87 ? 4.123 2.354 -13.304 1.00 89.06 87 ARG A O 1
ATOM 728 N N . GLU A 1 88 ? 2.042 2.592 -12.494 1.00 89.81 88 GLU A N 1
ATOM 729 C CA . GLU A 1 88 ? 1.429 1.543 -13.319 1.00 89.81 88 GLU A CA 1
ATOM 730 C C . GLU A 1 88 ? 1.564 1.834 -14.814 1.00 89.81 88 GLU A C 1
ATOM 732 O O . GLU A 1 88 ? 1.988 0.961 -15.573 1.00 89.81 88 GLU A O 1
ATOM 737 N N . LEU A 1 89 ? 1.272 3.070 -15.234 1.00 91.62 89 LEU A N 1
ATOM 738 C CA . LEU A 1 89 ? 1.446 3.503 -16.623 1.00 91.62 89 LEU A CA 1
ATOM 739 C C . LEU A 1 89 ? 2.907 3.379 -17.066 1.00 91.62 89 LEU A C 1
ATOM 741 O O . LEU A 1 89 ? 3.192 2.820 -18.122 1.00 91.62 89 LEU A O 1
ATOM 745 N N . TYR A 1 90 ? 3.845 3.826 -16.229 1.00 90.31 90 TYR A N 1
ATOM 746 C CA . TYR A 1 90 ? 5.268 3.716 -16.535 1.00 90.31 90 TYR A CA 1
ATOM 747 C C . TYR A 1 90 ? 5.724 2.260 -16.684 1.00 90.31 90 TYR A C 1
ATOM 749 O O . TYR A 1 90 ? 6.444 1.943 -17.632 1.00 90.31 90 TYR A O 1
ATOM 757 N N . ILE A 1 91 ? 5.295 1.378 -15.773 1.00 90.12 91 ILE A N 1
ATOM 758 C CA . ILE A 1 91 ? 5.572 -0.060 -15.841 1.00 90.12 91 ILE A CA 1
ATOM 759 C C . ILE A 1 91 ? 5.000 -0.637 -17.136 1.00 90.12 91 ILE A C 1
ATOM 761 O O . ILE A 1 91 ? 5.714 -1.335 -17.846 1.00 90.12 91 ILE A O 1
ATOM 765 N N . LYS A 1 92 ? 3.748 -0.321 -17.476 1.00 89.31 92 LYS A N 1
ATOM 766 C CA . LYS A 1 92 ? 3.094 -0.812 -18.695 1.00 89.31 92 LYS A CA 1
ATOM 767 C C . LYS A 1 92 ? 3.864 -0.433 -19.963 1.00 89.31 92 LYS A C 1
ATOM 769 O O . LYS A 1 92 ? 4.014 -1.275 -20.842 1.00 89.31 92 LYS A O 1
ATOM 774 N N . ASP A 1 93 ? 4.369 0.794 -20.035 1.00 90.94 93 ASP A N 1
ATOM 775 C CA . ASP A 1 93 ? 5.065 1.300 -21.223 1.00 90.94 93 ASP A CA 1
ATOM 776 C C . ASP A 1 93 ? 6.516 0.795 -21.342 1.00 90.94 93 ASP A C 1
ATOM 778 O O . ASP A 1 93 ? 7.064 0.757 -22.443 1.00 90.94 93 ASP A O 1
ATOM 782 N N . HIS A 1 94 ? 7.155 0.416 -20.227 1.00 89.88 94 HIS A N 1
ATOM 783 C CA . HIS A 1 94 ? 8.591 0.085 -20.177 1.00 89.88 94 HIS A CA 1
ATOM 784 C C . HIS A 1 94 ? 8.894 -1.368 -19.764 1.00 89.88 94 HIS A C 1
ATOM 786 O O . HIS A 1 94 ? 10.068 -1.725 -19.613 1.00 89.88 94 HIS A O 1
ATOM 792 N N . MET A 1 95 ? 7.869 -2.200 -19.556 1.00 91.00 95 MET A N 1
ATOM 793 C CA . MET A 1 95 ? 8.013 -3.615 -19.208 1.00 91.00 95 MET A CA 1
ATOM 794 C C . MET A 1 95 ? 8.360 -4.457 -20.438 1.00 91.00 95 MET A C 1
ATOM 796 O O . MET A 1 95 ? 7.668 -4.419 -21.451 1.00 91.00 95 MET A O 1
ATOM 800 N N . GLU A 1 96 ? 9.400 -5.278 -20.312 1.00 91.50 96 GLU A N 1
ATOM 801 C CA . GLU A 1 96 ? 9.787 -6.285 -21.309 1.00 91.50 96 GLU A CA 1
ATOM 802 C C . GLU A 1 96 ? 9.255 -7.685 -20.957 1.00 91.50 96 GLU A C 1
ATOM 804 O O . GLU A 1 96 ? 9.077 -8.526 -21.835 1.00 91.50 96 GLU A O 1
ATOM 809 N N . GLY A 1 97 ? 8.966 -7.947 -19.679 1.00 90.75 97 GLY A N 1
ATOM 810 C CA . GLY A 1 97 ? 8.405 -9.220 -19.231 1.00 90.75 97 GLY A CA 1
ATOM 811 C C . GLY A 1 97 ? 8.198 -9.292 -17.720 1.00 90.75 97 GLY A C 1
ATOM 812 O O . GLY A 1 97 ? 8.290 -8.286 -17.020 1.00 90.75 97 GLY A O 1
ATOM 813 N N . VAL A 1 98 ? 7.937 -10.496 -17.205 1.00 92.44 98 VAL A N 1
ATOM 814 C CA . VAL A 1 98 ? 7.739 -10.750 -15.769 1.00 92.44 98 VAL A CA 1
ATOM 815 C C . VAL A 1 98 ? 8.668 -11.870 -15.307 1.00 92.44 98 VAL A C 1
ATOM 817 O O . VAL A 1 98 ? 8.612 -12.987 -15.822 1.00 92.44 98 VAL A O 1
ATOM 820 N N . LEU A 1 99 ? 9.497 -11.587 -14.303 1.00 91.81 99 LEU A N 1
ATOM 821 C CA . LEU A 1 99 ? 10.316 -12.572 -13.605 1.00 91.81 99 LEU A CA 1
ATOM 822 C C . LEU A 1 99 ? 9.467 -13.264 -12.538 1.00 91.81 99 LEU A C 1
ATOM 824 O O . LEU A 1 99 ? 8.968 -12.612 -11.623 1.00 91.81 99 LEU A O 1
ATOM 828 N N . THR A 1 100 ? 9.330 -14.586 -12.633 1.00 94.81 100 THR A N 1
ATOM 829 C CA . THR A 1 100 ? 8.666 -15.406 -11.612 1.00 94.81 100 THR A CA 1
ATOM 830 C C . THR A 1 100 ? 9.658 -16.399 -11.015 1.00 94.81 100 THR A C 1
ATOM 832 O O . THR A 1 100 ? 10.342 -17.104 -11.755 1.00 94.81 100 THR A O 1
ATOM 835 N N . ILE A 1 101 ? 9.735 -16.467 -9.684 1.00 96.31 101 ILE A N 1
ATOM 836 C CA . ILE A 1 101 ? 10.539 -17.454 -8.951 1.00 96.31 101 ILE A CA 1
ATOM 837 C C . ILE A 1 101 ? 9.636 -18.143 -7.925 1.00 96.31 101 ILE A C 1
ATOM 839 O O . ILE A 1 101 ? 9.495 -17.686 -6.788 1.00 96.31 101 ILE A O 1
ATOM 843 N N . ASP A 1 102 ? 9.034 -19.265 -8.323 1.00 97.12 102 ASP A N 1
ATOM 844 C CA . ASP A 1 102 ? 7.998 -19.953 -7.535 1.00 97.12 102 ASP A CA 1
ATOM 845 C C . ASP A 1 102 ? 8.491 -20.396 -6.152 1.00 97.12 102 ASP A C 1
ATOM 847 O O . ASP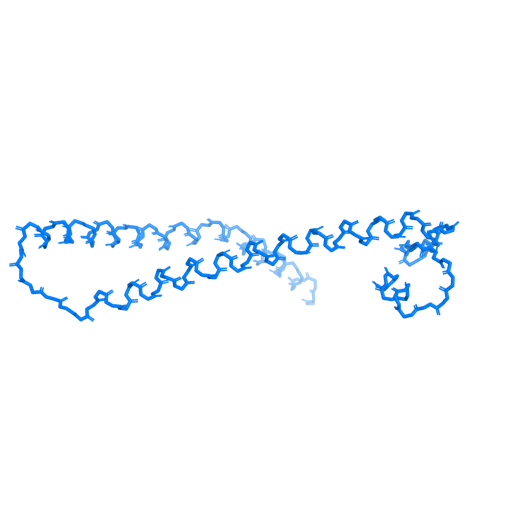 A 1 102 ? 7.770 -20.290 -5.164 1.00 97.12 102 ASP A O 1
ATOM 851 N N . LYS A 1 103 ? 9.759 -20.816 -6.049 1.00 97.94 103 LYS A N 1
ATOM 852 C CA . LYS A 1 103 ? 10.368 -21.291 -4.793 1.00 97.94 103 LYS A CA 1
ATOM 853 C C . LYS A 1 103 ? 10.333 -20.253 -3.664 1.00 97.94 103 LYS A C 1
ATOM 855 O O . LYS A 1 103 ? 10.332 -20.632 -2.496 1.00 97.94 103 LYS A O 1
ATOM 860 N N . ILE A 1 104 ? 10.334 -18.968 -4.012 1.00 96.56 104 ILE A N 1
ATOM 861 C CA . ILE A 1 104 ? 10.275 -17.851 -3.059 1.00 96.56 104 ILE A CA 1
ATOM 862 C C . ILE A 1 104 ? 9.012 -17.003 -3.241 1.00 96.56 104 ILE A C 1
ATOM 864 O O . ILE A 1 104 ? 8.915 -15.931 -2.653 1.00 96.56 104 ILE A O 1
ATOM 868 N N . ASN A 1 105 ? 8.056 -17.473 -4.050 1.00 92.62 105 ASN A N 1
ATOM 869 C CA . ASN A 1 105 ? 6.831 -16.755 -4.396 1.00 92.62 105 ASN A CA 1
ATOM 870 C C . ASN A 1 105 ? 7.088 -15.316 -4.894 1.00 92.62 105 ASN A C 1
ATOM 872 O O . ASN A 1 105 ? 6.367 -14.383 -4.544 1.00 92.62 105 ASN A O 1
ATOM 876 N N . LEU A 1 106 ? 8.149 -15.129 -5.689 1.00 91.94 106 LEU A N 1
ATOM 877 C CA . LEU A 1 106 ? 8.523 -13.822 -6.231 1.00 91.94 106 LEU A CA 1
ATOM 878 C C . LEU A 1 106 ? 7.916 -13.628 -7.621 1.00 91.94 106 LEU A C 1
ATOM 880 O O . LEU A 1 106 ? 8.060 -14.499 -8.480 1.00 91.94 106 LEU A O 1
ATOM 884 N N . ARG A 1 107 ? 7.294 -12.469 -7.854 1.00 92.25 107 ARG A N 1
ATOM 885 C CA . ARG A 1 107 ? 6.803 -12.015 -9.164 1.00 92.25 107 ARG A CA 1
ATOM 886 C C . ARG A 1 107 ? 7.146 -10.543 -9.342 1.00 92.25 107 ARG A C 1
ATOM 888 O O . ARG A 1 107 ? 6.594 -9.713 -8.628 1.00 92.25 107 ARG A O 1
ATOM 895 N N . LEU A 1 108 ? 8.047 -10.226 -10.267 1.00 91.25 108 LEU A N 1
ATOM 896 C CA . LEU A 1 108 ? 8.512 -8.857 -10.503 1.00 91.25 108 LEU A CA 1
ATOM 897 C C . LEU A 1 108 ? 8.468 -8.491 -11.991 1.00 91.25 108 LEU A C 1
ATOM 899 O O . LEU A 1 108 ? 8.808 -9.330 -12.828 1.00 91.25 108 LEU A O 1
ATOM 903 N N . PRO A 1 109 ? 8.088 -7.251 -12.344 1.00 91.62 109 PRO A N 1
ATOM 904 C CA . PRO A 1 109 ? 8.196 -6.766 -13.713 1.00 91.62 109 PRO A CA 1
ATOM 905 C C . PRO A 1 109 ? 9.668 -6.549 -14.099 1.00 91.62 109 PRO A C 1
ATOM 907 O O . PRO A 1 109 ? 10.456 -6.021 -13.317 1.00 91.62 109 PRO A O 1
ATOM 910 N N . ILE A 1 110 ? 10.039 -6.935 -15.318 1.00 91.06 110 ILE A N 1
ATOM 911 C CA . ILE A 1 110 ? 11.354 -6.663 -15.907 1.00 91.06 110 ILE A CA 1
ATOM 912 C C . ILE A 1 110 ? 11.227 -5.386 -16.734 1.00 91.06 110 ILE A C 1
ATOM 914 O O . ILE A 1 110 ? 10.510 -5.370 -17.732 1.00 91.06 110 ILE A O 1
ATOM 918 N N . LEU A 1 111 ? 11.907 -4.321 -16.311 1.00 92.81 111 LEU A N 1
ATOM 919 C CA . LEU A 1 111 ? 11.938 -3.033 -17.008 1.00 92.81 111 LEU A CA 1
ATOM 920 C C . LEU A 1 111 ? 13.221 -2.891 -17.830 1.00 92.81 111 LEU A C 1
ATOM 922 O O . LEU A 1 111 ? 14.291 -3.343 -17.416 1.00 92.81 111 LEU A O 1
ATOM 926 N N . LYS A 1 112 ? 13.133 -2.203 -18.970 1.00 88.31 112 LYS A N 1
ATOM 927 C CA . LYS A 1 112 ? 14.293 -1.959 -19.832 1.00 88.31 112 LYS A CA 1
ATOM 928 C C . LYS A 1 112 ? 15.316 -1.021 -19.178 1.00 88.31 112 LYS A C 1
ATOM 930 O O . LYS A 1 112 ? 15.026 0.145 -18.911 1.00 88.31 112 LYS A O 1
ATOM 935 N N . GLY A 1 113 ? 16.548 -1.504 -19.011 1.00 88.56 113 GLY A N 1
ATOM 936 C CA . GLY A 1 113 ? 17.696 -0.723 -18.535 1.00 88.56 113 GLY A CA 1
ATOM 937 C C . GLY A 1 113 ? 17.793 -0.575 -17.010 1.00 88.56 113 GLY A C 1
ATOM 938 O O . GLY A 1 113 ? 16.800 -0.611 -16.284 1.00 88.56 113 GLY A O 1
ATOM 939 N N . VAL A 1 114 ? 19.019 -0.372 -16.518 1.00 89.06 114 VAL A N 1
ATOM 940 C CA . VAL A 1 114 ? 19.337 -0.282 -15.083 1.00 89.06 114 VAL A CA 1
ATOM 941 C C . VAL A 1 114 ? 19.424 1.186 -14.664 1.00 89.06 114 VAL A C 1
ATOM 943 O O . VAL A 1 114 ? 20.498 1.780 -14.627 1.00 89.06 114 VAL A O 1
ATOM 946 N N . THR A 1 115 ? 18.273 1.796 -14.384 1.00 91.06 115 THR A N 1
ATOM 947 C CA . THR A 1 115 ? 18.192 3.164 -13.846 1.00 91.06 115 THR A CA 1
ATOM 948 C C . THR A 1 115 ? 17.738 3.138 -12.389 1.00 91.06 115 THR A C 1
ATOM 950 O O . THR A 1 115 ? 17.027 2.224 -11.974 1.00 91.06 115 THR A O 1
ATOM 953 N N . VAL A 1 116 ? 18.090 4.168 -11.611 1.00 90.00 116 VAL A N 1
ATOM 954 C CA . VAL A 1 116 ? 17.633 4.311 -10.212 1.00 90.00 116 VAL A CA 1
ATOM 955 C C . VAL A 1 116 ? 16.103 4.282 -10.126 1.00 90.00 116 VAL A C 1
ATOM 957 O O . VAL A 1 116 ? 15.541 3.657 -9.231 1.00 90.00 116 VAL A O 1
ATOM 960 N N . LYS A 1 117 ? 15.422 4.898 -11.102 1.00 87.94 117 LYS A N 1
ATOM 961 C CA . LYS A 1 117 ? 13.961 4.879 -11.207 1.00 87.94 117 LYS A CA 1
ATOM 962 C C . LYS A 1 117 ? 13.428 3.450 -11.372 1.00 87.94 117 LYS A C 1
ATOM 964 O O . LYS A 1 117 ? 12.553 3.054 -10.613 1.00 87.94 117 LYS A O 1
ATOM 969 N N . ASN A 1 118 ? 13.969 2.672 -12.310 1.00 90.00 118 ASN A N 1
ATOM 970 C CA . ASN A 1 118 ? 13.522 1.295 -12.566 1.00 90.00 118 ASN A CA 1
ATOM 971 C C . ASN A 1 118 ? 13.795 0.365 -11.380 1.00 90.00 118 ASN A C 1
ATOM 973 O O . ASN A 1 118 ? 12.965 -0.486 -11.056 1.00 90.00 118 ASN A O 1
ATOM 977 N N . LEU A 1 119 ? 14.939 0.552 -10.717 1.00 89.38 119 LEU A N 1
ATOM 978 C CA . LEU A 1 119 ? 15.303 -0.204 -9.523 1.00 89.38 119 LEU A CA 1
ATOM 979 C C . LEU A 1 119 ? 14.317 0.066 -8.385 1.00 89.38 119 LEU A C 1
ATOM 981 O O . LEU A 1 119 ? 13.752 -0.881 -7.856 1.00 89.38 119 LEU A O 1
ATOM 985 N N . ASN A 1 120 ? 14.011 1.332 -8.090 1.00 88.56 120 ASN A N 1
ATOM 986 C CA . ASN A 1 120 ? 13.031 1.683 -7.055 1.00 88.56 120 ASN A CA 1
ATOM 987 C C . ASN A 1 120 ? 11.608 1.196 -7.369 1.00 88.56 120 ASN A C 1
ATOM 989 O O . ASN A 1 120 ? 10.806 1.023 -6.461 1.00 88.56 120 ASN A O 1
ATOM 993 N N . ILE A 1 121 ? 11.273 0.991 -8.646 1.00 83.69 121 ILE A N 1
ATOM 994 C CA . ILE A 1 121 ? 9.968 0.461 -9.056 1.00 83.69 121 ILE A CA 1
ATOM 995 C C . ILE A 1 121 ? 9.883 -1.058 -8.855 1.00 83.69 121 ILE A C 1
ATOM 997 O O . ILE A 1 121 ? 8.777 -1.571 -8.708 1.00 83.69 121 ILE A O 1
ATOM 1001 N N . SER A 1 122 ? 11.010 -1.768 -8.849 1.00 68.12 122 SER A N 1
ATOM 1002 C CA . SER A 1 122 ? 11.061 -3.237 -8.778 1.00 68.12 122 SER A CA 1
ATOM 1003 C C . SER A 1 122 ? 11.352 -3.776 -7.370 1.00 68.12 122 SER A C 1
ATOM 1005 O O . SER A 1 122 ? 11.411 -4.993 -7.200 1.00 68.12 122 SER A O 1
ATOM 1007 N N . VAL A 1 123 ? 11.569 -2.883 -6.397 1.00 64.12 123 VAL A N 1
ATOM 1008 C CA . VAL A 1 123 ? 11.783 -3.187 -4.970 1.00 64.12 123 VAL A CA 1
ATOM 1009 C C . VAL A 1 123 ? 10.463 -3.152 -4.210 1.00 64.12 123 VAL A C 1
ATOM 1011 O O . VAL A 1 123 ? 9.607 -2.299 -4.542 1.00 64.12 123 VAL A O 1
#

Mean predicted aligned error: 17.63 Å

Solvent-accessible surface area (backbone atoms only — not comparable to full-atom values): 7233 Å² total; per-residue (Å²): 121,66,72,60,50,55,52,50,50,53,53,53,53,53,51,52,62,65,47,59,76,56,57,60,52,67,59,44,53,63,48,52,56,48,52,52,51,51,52,53,49,50,54,52,41,70,75,45,87,80,90,74,92,76,63,57,64,60,56,52,51,54,52,53,46,52,52,52,51,53,56,48,51,52,52,51,50,53,52,50,55,52,51,49,52,54,48,52,53,50,48,68,77,44,49,80,49,72,51,71,42,76,96,75,71,42,77,40,70,38,57,77,67,96,42,75,69,52,50,63,70,64,103

Sequence (123 aa):
MKRRIISAILIILGISIIIYPKTFQIYNDRKSEKIMKEWEELLAIIDNEDKGHNSSLLDFLDMEKAIYEGQKEQRELEKKVEQEKARELYIKDHMEGVLTIDKINLRLPILKGVTVKNLNISV

pLDDT: mean 78.85, std 13.44, range [47.62, 97.94]

Radius of gyration: 27.16 Å; Cα contacts (8 Å, |Δi|>4): 39; chains: 1; bounding box: 50×64×52 Å